Protein 3VBC (pdb70)

Nearest PDB structures (foldseek):
  3vbc-assembly1_A  TM=1.007E+00  e=9.327E-29  Mus musculus
  4nux-assembly1_A  TM=8.484E-01  e=7.049E-07  Homo sapiens
  2yxb-assembly1_A  TM=5.016E-01  e=9.151E-02  Aeropyrum pernix K1
  6whv-assembly1_B  TM=4.243E-01  e=2.953E+00  Rattus norvegicus
  6ytn-assembly2_BBB  TM=3.550E-01  e=3.359E+00  Synechocystis sp. PCC 6803

GO terms:
  GO:0005737 cytoplasm (C, IDA)
  GO:0009986 cell surface (C, IDA)
  GO:0032736 positive regulation of interleukin-13 production (P, IMP)
  GO:0032754 positive regulation of interleukin-5 production (P, IMP)
  GO:0050729 positive regulation of inflammatory response (P, IMP)
  GO:0005515 protein binding (F, IPI)

Sequence (136 aa):
LLPLIKVLVVYPSSEICFHHTVCRFTDDFLQNYCRSEVILEAWQAAAIAEMGPVQWLTTQKQAADKVVFLLPSQDLFPLAFNLFCSDFSSQTHLHKYLVVYLGGADLKGDYNALSVCPQYHLMKDATAFHTELLKATQ

Solvent-accessible surface area: 7526 Å² total; per-residue (Å²): 232,140,104,58,10,87,0,0,3,5,21,1,49,57,158,108,0,116,143,15,7,58,129,0,8,74,12,0,85,96,104,3,162,5,67,21,12,7,37,65,139,49,73,77,35,26,85,160,68,24,59,79,92,1,1,45,50,20,38,127,51,5,68,18,0,0,0,0,19,12,112,40,80,11,0,47,65,0,31,109,61,2,42,103,44,8,80,32,155,113,106,120,83,17,4,0,0,0,46,24,34,50,36,131,36,193,31,122,29,116,38,5,87,85,6,27,69,20,94,18,78,199,45,9,96,55,0,43,63,17,2,81,118,40,52,190

InterPro domains:
  IPR013568 SEFIR domain [PF08357] (329-476)
  IPR013568 SEFIR domain [PS51534] (328-474)
  IPR032356 IL17RA/B, N-terminal domain [PF16556] (32-163)
  IPR038683 Interleukin-17 receptor A/B, FnIII-like domain 1 superfamily [G3DSA:2.60.40.2160] (7-174)
  IPR039465 Interleukin-17 receptor-like [PTHR15583] (3-489)
  IPR043046 Interleukin-17 receptor A/B, FnIII-like domain 2 superfamily [G3DSA:2.60.40.2150] (176-267)

CATH classification: 3.40.50.11530

Foldseek 3Di:
DDLEFEEEEAEADDPVCVVVVVVVVCCCCPVLVYHYHYCVVPVPVCVVCPLQSVLVVVLVVGLAYEYEEECHVSRVVNLVVCLVVQPPPVNHQSYEYEYYHDDDDDDDRPSNVSHHYYYPPVCVVVVSVVSSVSSD

Organism: Mus musculus (NCBI:txid10090)

Radius of gyration: 13.91 Å; Cα contacts (8 Å, |Δi|>4): 202; chains: 1; bounding box: 33×30×34 Å

B-factor: mean 36.53, std 18.93, range [13.86, 205.76]

Secondary structure (DSSP, 8-state):
--S-EEEEEE----GGGHHHHHHHHHIIIIIS-EEEEEGGG-HHHHHHH-HHHHHHHHHHH-SEEEEEE---THHHHHHHHHGGGTT-SSSTT-EEEEE-S-----S--GGGGGS-EEETTTTHHHHHHHHHHTT-

Structure (mmCIF, N/CA/C/O backbone):
data_3VBC
#
_entry.id   3VBC
#
_cell.length_a   54.971
_cell.length_b   65.797
_cell.length_c   89.642
_cell.angle_alpha   90.00
_cell.angle_beta   90.00
_cell.angle_gamma   90.00
#
_symmetry.space_group_name_H-M   'I 2 2 2'
#
loop_
_entity.id
_entity.type
_entity.pdbx_description
1 polymer 'Interleukin-17 receptor B'
2 water water
#
loop_
_atom_site.group_PDB
_atom_site.id
_atom_site.type_symbol
_atom_site.label_atom_id
_atom_site.label_alt_id
_atom_site.label_comp_id
_atom_site.label_asym_id
_atom_site.label_entity_id
_atom_site.label_seq_id
_atom_site.pdbx_PDB_ins_code
_atom_site.Cartn_x
_atom_site.Cartn_y
_atom_site.Cartn_z
_atom_site.occupancy
_atom_site.B_iso_or_equiv
_atom_site.auth_seq_id
_atom_site.auth_comp_id
_atom_site.auth_asym_id
_atom_site.auth_atom_id
_atom_site.pdbx_PDB_model_num
ATOM 1 N N . LEU A 1 1 ? 20.839 43.417 35.116 1.00 44.20 325 LEU A N 1
ATOM 2 C CA . LEU A 1 1 ? 20.935 42.769 33.805 1.00 39.49 325 LEU A CA 1
ATOM 3 C C . LEU A 1 1 ? 20.448 43.663 32.670 1.00 42.32 325 LEU A C 1
ATOM 4 O O . LEU A 1 1 ? 19.610 44.544 32.871 1.00 39.45 325 LEU A O 1
ATOM 9 N N . LEU A 1 2 ? 20.973 43.409 31.476 1.00 33.17 326 LEU A N 1
ATOM 10 C CA . LEU A 1 2 ? 20.513 44.076 30.265 1.00 40.13 326 LEU A CA 1
ATOM 11 C C . LEU A 1 2 ? 19.127 43.593 29.840 1.00 31.46 326 LEU A C 1
ATOM 12 O O . LEU A 1 2 ? 18.799 42.413 29.971 1.00 30.20 326 LEU A O 1
ATOM 17 N N . PRO A 1 3 ? 18.307 44.510 29.310 1.00 31.33 327 PRO A N 1
ATOM 18 C CA . PRO A 1 3 ? 17.022 44.135 28.698 1.00 31.16 327 PRO A CA 1
ATOM 19 C C . PRO A 1 3 ? 17.254 43.455 27.344 1.00 31.94 327 PRO A C 1
ATOM 20 O O . PRO A 1 3 ? 16.822 43.946 26.292 1.00 30.36 327 PRO A O 1
ATOM 24 N N . LEU A 1 4 ? 17.952 42.326 27.384 1.00 28.03 328 LEU A N 1
ATOM 25 C CA . LEU A 1 4 ? 18.376 41.611 26.177 1.00 21.12 328 LEU A CA 1
ATOM 26 C C . LEU A 1 4 ? 17.941 40.158 26.315 1.00 31.62 328 LEU A C 1
ATOM 27 O O . LEU A 1 4 ? 18.331 39.486 27.269 1.00 33.94 328 LEU A O 1
ATOM 32 N N . ILE A 1 5 ? 17.129 39.655 25.396 1.00 26.80 329 ILE A N 1
ATOM 33 C CA . ILE A 1 5 ? 16.681 38.282 25.570 1.00 30.88 329 ILE A CA 1
ATOM 34 C C . ILE A 1 5 ? 17.485 37.298 24.731 1.00 28.09 329 ILE A C 1
ATOM 35 O O . ILE A 1 5 ? 18.018 37.642 23.673 1.00 27.43 329 ILE A O 1
ATOM 40 N N . LYS A 1 6 ? 17.577 36.074 25.224 1.00 23.57 330 LYS A N 1
ATOM 41 C CA . 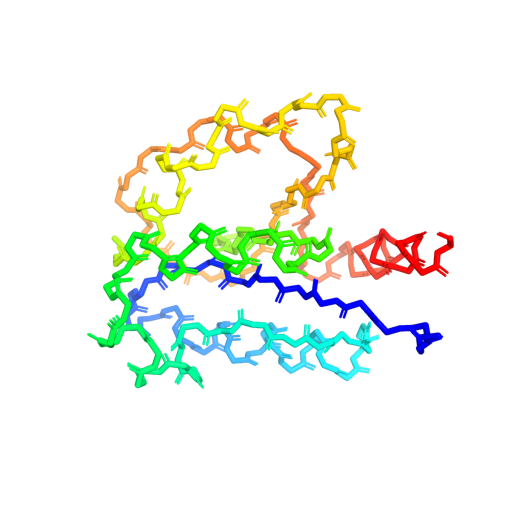LYS A 1 6 ? 18.286 35.025 24.502 1.00 21.86 330 LYS A CA 1
ATOM 42 C C . LYS A 1 6 ? 17.283 34.071 23.859 1.00 20.89 330 LYS A C 1
ATOM 43 O O . LYS A 1 6 ? 16.372 33.58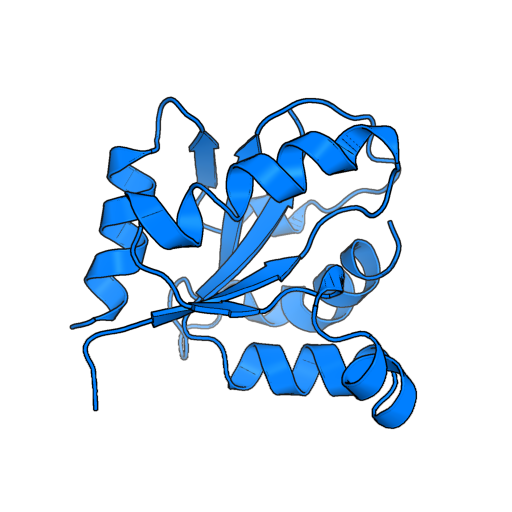0 24.528 1.00 21.69 330 LYS A O 1
ATOM 49 N N . VAL A 1 7 ? 17.466 33.817 22.567 1.00 21.17 331 VAL A N 1
ATOM 50 C CA . VAL A 1 7 ? 16.604 32.920 21.807 1.00 24.48 331 VAL A CA 1
ATOM 51 C C . VAL A 1 7 ? 17.388 31.710 21.271 1.00 22.78 331 VAL A C 1
ATOM 52 O O . VAL A 1 7 ? 18.378 31.862 20.557 1.00 19.86 331 VAL A O 1
ATOM 56 N N . LEU A 1 8 ? 16.967 30.508 21.661 1.00 19.83 332 LEU A N 1
ATOM 57 C CA . LEU A 1 8 ? 17.520 29.274 21.111 1.00 18.76 332 LEU A CA 1
ATOM 58 C C . LEU A 1 8 ? 16.724 28.984 19.848 1.00 18.73 332 LEU A C 1
ATOM 59 O O . LEU A 1 8 ? 15.490 28.885 19.901 1.00 21.28 332 LEU A O 1
ATOM 64 N N . VAL A 1 9 ? 17.421 28.868 18.723 1.00 17.29 333 VAL A N 1
ATOM 65 C CA . VAL A 1 9 ? 16.772 28.582 17.445 1.00 19.25 333 VAL A CA 1
ATOM 66 C C . VAL A 1 9 ? 17.064 27.146 17.000 1.00 18.37 333 VAL A C 1
ATOM 67 O O . VAL A 1 9 ? 18.219 26.774 16.775 1.00 19.70 333 VAL A O 1
ATOM 71 N N . VAL A 1 10 ? 16.001 26.349 16.905 1.00 16.50 334 VAL A N 1
ATOM 72 C CA . VAL A 1 10 ? 16.069 24.968 16.456 1.00 20.67 334 VAL A CA 1
ATOM 73 C C . VAL A 1 10 ? 15.534 24.927 15.025 1.00 23.26 334 VAL A C 1
ATOM 74 O O . VAL A 1 10 ? 14.433 25.400 14.760 1.00 22.00 334 VAL A O 1
ATOM 78 N N . TYR A 1 11 ? 16.306 24.359 14.112 1.00 23.68 335 TYR A N 1
ATOM 79 C CA . TYR A 1 11 ? 15.946 24.355 12.693 1.00 24.18 335 TYR A CA 1
ATOM 80 C C . TYR A 1 11 ? 16.325 23.042 12.043 1.00 28.65 335 TYR A C 1
ATOM 81 O O . TYR A 1 11 ? 17.231 22.357 12.510 1.00 26.73 335 TYR A O 1
ATOM 90 N N . PRO A 1 12 ? 15.630 22.684 10.957 1.00 32.50 336 PRO A N 1
ATOM 91 C CA . PRO A 1 12 ? 15.982 21.492 10.184 1.00 34.38 336 PRO A CA 1
ATOM 92 C C . PRO A 1 12 ? 17.330 21.722 9.515 1.00 35.52 336 PRO A C 1
ATOM 93 O O . PRO A 1 12 ? 17.622 22.836 9.079 1.00 33.21 336 PRO A O 1
ATOM 97 N N . SER A 1 13 ? 18.144 20.680 9.429 1.00 36.09 337 SER A N 1
ATOM 98 C CA A SER A 1 13 ? 19.504 20.859 8.941 0.37 39.50 337 SER A CA 1
ATOM 99 C CA B SER A 1 13 ? 19.512 20.808 8.953 0.63 39.77 337 SER A CA 1
ATOM 100 C C . SER A 1 13 ? 19.637 20.644 7.439 1.00 46.15 337 SER A C 1
ATOM 101 O O . SER A 1 13 ? 20.741 20.678 6.899 1.00 52.55 337 SER A O 1
ATOM 106 N N . GLU A 1 14 ? 18.509 20.445 6.762 1.00 43.95 338 GLU A N 1
ATOM 107 C CA . GLU A 1 14 ? 18.530 20.279 5.308 1.00 49.69 338 GLU A CA 1
ATOM 108 C C . GLU A 1 14 ? 19.275 21.435 4.633 1.00 48.24 338 GLU A C 1
ATOM 109 O O . GLU A 1 14 ? 19.052 22.610 4.962 1.00 41.68 338 GLU A O 1
ATOM 115 N N . ILE A 1 15 ? 20.152 21.100 3.689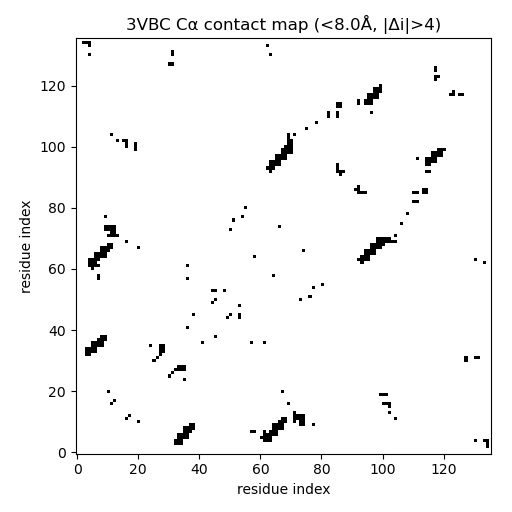 1.00 52.20 339 ILE A N 1
ATOM 116 C CA . ILE A 1 15 ? 20.943 22.105 2.983 1.00 50.11 339 ILE A CA 1
ATOM 117 C C . ILE A 1 15 ? 20.067 23.198 2.371 1.00 54.26 339 ILE A C 1
ATOM 118 O O . ILE A 1 15 ? 20.397 24.382 2.446 1.00 53.84 339 ILE A O 1
ATOM 123 N N . CYS A 1 16 ? 18.948 22.796 1.776 1.00 55.76 340 CYS A N 1
ATOM 124 C CA . CYS A 1 16 ? 18.094 23.731 1.052 1.00 56.08 340 CYS A CA 1
ATOM 125 C C . CYS A 1 16 ? 17.431 24.763 1.971 1.00 40.85 340 CYS A C 1
ATOM 126 O O . CYS A 1 16 ? 16.905 25.767 1.498 1.00 57.53 340 CYS A O 1
ATOM 129 N N . PHE A 1 17 ? 17.465 24.529 3.282 1.00 36.76 341 PHE A N 1
ATOM 130 C CA . PHE A 1 17 ? 16.823 25.446 4.213 1.00 40.92 341 PHE A CA 1
ATOM 131 C C . PHE A 1 17 ? 17.829 26.435 4.803 1.00 42.86 341 PHE A C 1
ATOM 132 O O . PHE A 1 17 ? 17.450 27.377 5.494 1.00 37.01 341 PHE A O 1
ATOM 140 N N . HIS A 1 18 ? 19.109 26.228 4.516 1.00 43.87 342 HIS A N 1
ATOM 141 C CA . HIS A 1 18 ? 20.169 27.005 5.163 1.00 39.25 342 HIS A CA 1
ATOM 142 C C . HIS A 1 18 ? 20.045 28.522 5.000 1.00 35.15 342 HIS A C 1
ATOM 143 O O . HIS A 1 18 ? 20.275 29.284 5.937 1.00 30.84 342 HIS A O 1
ATOM 150 N N . HIS A 1 19 ? 19.698 28.971 3.800 1.00 36.36 343 HIS A N 1
ATOM 151 C CA . HIS A 1 19 ? 19.569 30.403 3.562 1.00 36.84 343 HIS A CA 1
ATOM 152 C C . HIS A 1 19 ? 18.497 31.027 4.439 1.00 36.89 343 HIS A C 1
ATOM 153 O O . HIS A 1 19 ? 18.632 32.164 4.887 1.00 33.93 343 HIS A O 1
ATOM 160 N N . THR A 1 20 ? 17.429 30.275 4.677 1.00 33.05 344 THR A N 1
ATOM 161 C CA . THR A 1 20 ? 16.335 30.746 5.516 1.00 33.28 344 THR A CA 1
ATOM 162 C C . THR A 1 20 ? 16.792 30.879 6.967 1.00 26.55 344 THR A C 1
ATOM 163 O O . THR A 1 20 ? 16.413 31.821 7.651 1.00 25.50 344 THR A O 1
ATOM 167 N N . VAL A 1 21 ? 17.614 29.942 7.422 1.00 23.50 345 VAL A N 1
ATOM 168 C CA . VAL A 1 21 ? 18.169 30.024 8.772 1.00 23.73 345 VAL A CA 1
ATOM 169 C C . VAL A 1 21 ? 19.020 31.296 8.952 1.00 23.69 345 VAL A C 1
ATOM 170 O O . VAL A 1 21 ? 18.918 31.982 9.963 1.00 25.31 345 VAL A O 1
ATOM 174 N N . CYS A 1 22 ? 19.855 31.605 7.965 1.00 25.54 346 CYS A N 1
ATOM 175 C CA . CYS A 1 22 ? 20.697 32.801 8.009 1.00 27.85 346 CYS A CA 1
ATOM 176 C C . CYS A 1 22 ? 19.862 34.073 8.022 1.00 32.60 346 CYS A C 1
ATOM 177 O O . CYS A 1 22 ? 20.145 35.008 8.775 1.00 30.24 346 CYS A O 1
ATOM 180 N N . ARG A 1 23 ? 18.842 34.111 7.173 1.00 29.37 347 ARG A N 1
ATOM 181 C CA . ARG A 1 23 ? 17.951 35.264 7.103 1.00 29.80 347 ARG A CA 1
ATOM 182 C C . ARG A 1 23 ? 17.194 35.440 8.416 1.00 24.59 347 ARG A C 1
ATOM 183 O O . ARG A 1 23 ? 17.000 36.554 8.885 1.00 30.44 347 ARG A O 1
ATOM 191 N N . PHE A 1 24 ? 16.763 34.338 9.005 1.00 21.62 348 PHE A N 1
ATOM 192 C CA . PHE A 1 24 ? 16.029 34.428 10.263 1.00 21.70 348 PHE A CA 1
ATOM 193 C C . PHE A 1 24 ? 16.940 34.891 11.410 1.00 18.75 348 PHE A C 1
ATOM 194 O O . PHE A 1 24 ? 16.522 35.685 12.245 1.00 22.83 348 PHE A O 1
ATOM 202 N N . THR A 1 25 ? 18.179 34.416 11.443 1.00 21.69 349 THR A N 1
ATOM 203 C CA . THR A 1 25 ? 19.099 34.832 12.504 1.00 27.13 349 THR A CA 1
ATOM 204 C C . THR A 1 25 ? 19.457 36.311 12.377 1.00 29.96 349 THR A C 1
ATOM 205 O O . THR A 1 25 ? 19.588 37.008 13.374 1.00 26.80 349 THR A O 1
ATOM 209 N N . ASP A 1 26 ? 19.622 36.789 11.150 1.00 25.39 350 ASP A N 1
ATOM 210 C CA A ASP A 1 26 ? 19.851 38.205 10.926 0.61 31.53 350 ASP A CA 1
ATOM 211 C CA B ASP A 1 26 ? 19.843 38.212 10.908 0.39 31.31 350 ASP A CA 1
ATOM 212 C C . ASP A 1 26 ? 18.656 39.024 11.421 1.00 29.13 350 ASP A C 1
ATOM 213 O O . ASP A 1 26 ? 18.826 40.070 12.061 1.00 29.96 350 ASP A O 1
ATOM 222 N N . PHE A 1 27 ? 17.452 38.542 11.122 1.00 20.61 351 PHE A N 1
ATOM 223 C CA . PHE A 1 27 ? 16.215 39.179 11.569 1.00 19.82 351 PHE A CA 1
ATOM 224 C C . PHE A 1 27 ? 16.168 39.216 13.105 1.00 17.40 351 PHE A C 1
ATOM 225 O O . PHE A 1 27 ? 15.833 40.234 13.700 1.00 22.10 351 PHE A O 1
ATOM 233 N N . LEU A 1 28 ? 16.518 38.109 13.737 1.00 17.83 352 LEU A N 1
ATOM 234 C CA . LEU A 1 28 ? 16.537 38.062 15.211 1.00 18.82 352 LEU A CA 1
ATOM 235 C C . LEU A 1 28 ? 17.507 39.045 15.830 1.00 20.49 352 LEU A C 1
ATOM 236 O O . LEU A 1 28 ? 17.189 39.697 16.841 1.00 22.04 352 LEU A O 1
ATOM 241 N N . GLN A 1 29 ? 18.718 39.100 15.277 1.00 17.90 353 GLN A N 1
ATOM 242 C CA . GLN A 1 29 ? 19.781 39.924 15.869 1.00 27.23 353 GLN A CA 1
ATOM 243 C C . GLN A 1 29 ? 19.510 41.405 15.699 1.00 30.53 353 GLN A C 1
ATOM 244 O O . GLN A 1 29 ? 19.736 42.208 16.601 1.00 26.99 353 GLN A O 1
ATOM 250 N N . ASN A 1 30 ? 19.048 41.768 14.513 1.00 24.11 354 ASN A N 1
ATOM 251 C CA . ASN A 1 30 ? 18.973 43.173 14.135 1.00 27.57 354 ASN A CA 1
ATOM 252 C C . ASN A 1 30 ? 17.575 43.776 14.287 1.00 36.28 354 ASN A C 1
ATOM 253 O O . ASN A 1 30 ? 17.421 44.831 14.889 1.00 46.34 354 ASN A O 1
ATOM 258 N N . TYR A 1 31 ? 16.562 43.099 13.757 1.00 26.64 355 TYR A N 1
ATOM 259 C CA . TYR A 1 31 ? 15.195 43.601 13.842 1.00 27.77 355 TYR A CA 1
ATOM 260 C C . TYR A 1 31 ? 14.626 43.331 15.240 1.00 24.37 355 TYR A C 1
ATOM 261 O O . TYR A 1 31 ? 13.928 44.170 15.781 1.00 29.61 355 TYR A O 1
ATOM 270 N N . CYS A 1 32 ? 14.948 42.180 15.834 1.00 24.62 356 CYS A N 1
ATOM 271 C CA . CYS A 1 32 ? 14.378 41.830 17.143 1.00 22.22 356 CYS A CA 1
ATOM 272 C C . CYS A 1 32 ? 15.327 42.044 18.322 1.00 29.08 356 CYS A C 1
ATOM 273 O O . CYS A 1 32 ? 14.966 41.742 19.454 1.00 28.46 356 CYS A O 1
ATOM 276 N N . ARG A 1 33 ? 16.534 42.544 18.063 1.00 27.42 357 ARG A N 1
ATOM 277 C CA . ARG A 1 33 ? 17.523 42.773 19.120 1.00 24.07 357 ARG A CA 1
ATOM 278 C C . ARG A 1 33 ? 17.684 41.574 20.063 1.00 27.84 357 ARG A C 1
ATOM 279 O O . ARG A 1 33 ? 17.638 41.732 21.279 1.00 30.15 357 ARG A O 1
ATOM 287 N N . SER A 1 34 ? 17.851 40.378 19.517 1.00 22.72 358 SER A N 1
ATOM 288 C CA . SER A 1 34 ? 17.970 39.190 20.360 1.00 25.44 358 SER A CA 1
ATOM 289 C C . SER A 1 34 ? 19.381 38.606 20.293 1.00 25.62 358 SER A C 1
ATOM 290 O O . SER A 1 34 ? 19.992 38.600 19.233 1.00 20.26 358 SER A O 1
ATOM 293 N N . GLU A 1 35 ? 19.894 38.141 21.430 1.00 17.04 359 GLU A N 1
ATOM 294 C CA . GLU A 1 35 ? 21.024 37.202 21.451 1.00 17.24 359 GLU A CA 1
ATOM 295 C C . GLU A 1 35 ? 20.545 35.852 20.937 1.00 25.61 359 GLU A C 1
ATOM 296 O O . GLU A 1 35 ? 19.492 35.344 21.355 1.00 24.78 359 GLU A O 1
ATOM 302 N N . VAL A 1 36 ? 21.300 35.276 20.011 1.00 22.63 360 VAL A N 1
ATOM 303 C CA . VAL A 1 36 ? 20.879 34.052 19.353 1.00 17.29 360 VAL A CA 1
ATOM 304 C C . VAL A 1 36 ? 21.748 32.871 19.785 1.00 18.79 360 VAL A C 1
ATOM 305 O O . VAL A 1 36 ? 22.984 32.967 19.839 1.00 19.92 360 VAL A O 1
ATOM 309 N N . ILE A 1 37 ? 21.098 31.760 20.103 1.00 18.95 361 ILE A N 1
ATOM 310 C CA . ILE A 1 37 ? 21.807 30.523 20.405 1.00 17.47 361 ILE A CA 1
ATOM 311 C C . ILE A 1 37 ? 21.559 29.579 19.247 1.00 22.94 361 ILE A C 1
ATOM 312 O O . ILE A 1 37 ? 20.434 29.138 19.005 1.00 20.95 361 ILE A O 1
ATOM 317 N N . LEU A 1 38 ? 22.626 29.287 18.526 1.00 21.69 362 LEU A N 1
ATOM 318 C CA . LEU A 1 38 ? 22.522 28.612 17.249 1.00 25.08 362 LEU A CA 1
ATOM 319 C C . LEU A 1 38 ? 23.533 27.459 17.170 1.00 20.18 362 LEU A C 1
ATOM 320 O O . LEU A 1 38 ? 24.720 27.644 17.447 1.00 18.16 362 LEU A O 1
ATOM 325 N N . GLU A 1 39 ? 23.045 26.283 16.784 1.00 20.86 363 GLU A N 1
ATOM 326 C CA . GLU A 1 39 ? 23.878 25.101 16.585 1.00 25.36 363 GLU A CA 1
ATOM 327 C C . GLU A 1 39 ? 25.123 25.420 15.753 1.00 20.63 363 GLU A C 1
ATOM 328 O O . GLU A 1 39 ? 26.234 25.047 16.103 1.00 21.29 363 GLU A O 1
ATOM 334 N N . ALA A 1 40 ? 24.922 26.127 14.643 1.00 25.79 364 ALA A N 1
ATOM 335 C CA . ALA A 1 40 ? 26.003 26.439 13.723 1.00 26.94 364 ALA A CA 1
ATOM 336 C C . ALA A 1 40 ? 27.104 27.277 14.362 1.00 25.96 364 ALA A C 1
ATOM 337 O O . ALA A 1 40 ? 28.219 27.300 13.871 1.00 27.31 364 ALA A O 1
ATOM 339 N N . TRP A 1 41 ? 26.793 27.968 15.456 1.00 23.48 365 TRP A N 1
ATOM 340 C CA . TRP A 1 41 ? 27.773 28.844 16.091 1.00 21.12 365 TRP A CA 1
ATOM 341 C C . TRP A 1 41 ? 28.297 28.250 17.399 1.00 21.34 365 TRP A C 1
ATOM 342 O O . TRP A 1 41 ? 29.032 28.909 18.136 1.00 21.68 365 TRP A O 1
ATOM 353 N N . GLN A 1 42 ? 27.916 27.011 17.687 1.00 20.66 366 GLN A N 1
ATOM 354 C CA . GLN A 1 42 ? 28.360 26.365 18.915 1.00 24.12 366 GLN A CA 1
ATOM 355 C C . GLN A 1 42 ? 28.855 24.940 18.674 1.00 21.42 366 GLN A C 1
ATOM 356 O O . GLN A 1 42 ? 28.601 24.055 19.476 1.00 22.62 366 GLN A O 1
ATOM 362 N N . ALA A 1 43 ? 29.543 24.720 17.554 1.00 22.87 367 ALA A N 1
ATOM 363 C CA . ALA A 1 43 ? 30.051 23.394 17.214 1.00 25.95 367 ALA A CA 1
ATOM 364 C C . ALA A 1 43 ? 30.918 22.764 18.313 1.00 21.94 367 ALA A C 1
ATOM 365 O O . ALA A 1 43 ? 30.803 21.572 18.599 1.00 24.40 367 ALA A O 1
ATOM 367 N N . ALA A 1 44 ? 31.803 23.546 18.911 1.00 19.87 368 ALA A N 1
ATOM 368 C CA . ALA A 1 44 ? 32.674 23.005 19.949 1.00 21.61 368 ALA A CA 1
ATOM 369 C C . ALA A 1 44 ? 31.904 22.590 21.217 1.00 23.97 368 ALA A C 1
ATOM 370 O O . ALA A 1 44 ? 32.167 21.536 21.790 1.00 21.92 368 ALA A O 1
ATOM 372 N N . ALA A 1 45 ? 30.972 23.422 21.663 1.00 22.42 369 ALA A N 1
ATOM 373 C CA . ALA A 1 45 ? 30.167 23.099 22.843 1.00 18.40 369 ALA A CA 1
ATOM 374 C C . ALA A 1 45 ? 29.332 21.840 22.610 1.00 22.16 369 ALA A C 1
ATOM 375 O O . ALA A 1 45 ? 29.159 21.029 23.511 1.00 25.02 369 ALA A O 1
ATOM 377 N N . ILE A 1 46 ? 28.803 21.689 21.396 1.00 22.87 370 ILE A N 1
ATOM 378 C CA . ILE A 1 46 ? 28.011 20.519 21.054 1.00 21.22 370 ILE A CA 1
ATOM 379 C C . ILE A 1 46 ? 28.861 19.247 21.017 1.00 22.86 370 ILE A C 1
ATOM 380 O O . ILE A 1 46 ? 28.430 18.152 21.435 1.00 23.13 370 ILE A O 1
ATOM 385 N N . ALA A 1 47 ? 30.081 19.391 20.524 1.00 21.25 371 ALA A N 1
ATOM 386 C CA . ALA A 1 47 ? 31.007 18.271 20.498 1.00 22.86 371 ALA A CA 1
ATOM 387 C C . ALA A 1 47 ? 31.373 17.824 21.924 1.00 22.34 371 ALA A C 1
ATOM 388 O O . ALA A 1 47 ? 31.458 16.634 22.196 1.00 25.53 371 ALA A O 1
ATOM 390 N N . GLU A 1 48 ? 31.578 18.780 22.823 1.00 22.95 372 GLU A N 1
ATOM 391 C CA . GLU A 1 48 ? 32.021 18.476 24.194 1.00 24.27 372 GLU A CA 1
ATOM 392 C C . GLU A 1 48 ? 30.884 18.087 25.144 1.00 24.03 372 GLU A C 1
ATOM 393 O O . GLU A 1 48 ? 31.099 17.384 26.139 1.00 22.49 372 GLU A O 1
ATOM 399 N N . MET A 1 49 ? 29.673 18.556 24.860 1.00 24.82 373 MET A N 1
ATOM 400 C CA . MET A 1 49 ? 28.529 18.238 25.715 1.00 23.09 373 MET A CA 1
ATOM 401 C C . MET A 1 49 ? 27.768 17.062 25.156 1.00 27.86 373 MET A C 1
ATOM 402 O O . MET A 1 49 ? 27.119 16.321 25.901 1.00 28.74 373 MET A O 1
ATOM 407 N N . GLY A 1 50 ? 27.859 16.877 23.840 1.00 23.76 374 GLY A N 1
ATOM 408 C CA . GLY A 1 50 ? 26.936 15.994 23.150 1.00 27.12 374 GLY A CA 1
ATOM 409 C C . GLY A 1 50 ? 25.640 16.764 22.878 1.00 32.09 374 GLY A C 1
ATOM 410 O O . GLY A 1 50 ? 25.283 17.689 23.622 1.00 31.05 374 GLY A O 1
ATOM 411 N N . PRO A 1 51 ? 24.927 16.395 21.804 1.00 34.08 375 PRO A N 1
ATOM 412 C CA . PRO A 1 51 ? 23.714 17.099 21.359 1.00 35.01 375 PRO A CA 1
ATOM 413 C C . PRO A 1 51 ? 22.618 17.183 22.435 1.00 36.61 375 PRO A C 1
ATOM 414 O O . PRO A 1 51 ? 21.974 18.217 22.577 1.00 35.80 375 PRO A O 1
ATOM 418 N N . VAL A 1 52 ? 22.416 16.105 23.180 1.00 36.41 376 VAL A N 1
ATOM 419 C CA . VAL A 1 52 ? 21.358 16.067 24.185 1.00 42.01 376 VAL A CA 1
ATOM 420 C C . VAL A 1 52 ? 21.586 17.033 25.349 1.00 40.15 376 VAL A C 1
ATOM 421 O O . VAL A 1 52 ? 20.706 17.823 25.681 1.00 41.94 376 VAL A O 1
ATOM 425 N N . GLN A 1 53 ? 22.754 16.958 25.978 1.00 34.81 377 GLN A N 1
ATOM 426 C CA . GLN A 1 53 ? 23.068 17.863 27.080 1.00 40.06 377 GLN A CA 1
ATOM 427 C C . GLN A 1 53 ? 23.148 19.325 26.612 1.00 37.07 377 GLN A C 1
ATOM 428 O O . GLN A 1 53 ? 22.771 20.240 27.342 1.00 29.28 377 GLN A O 1
ATOM 434 N N . TRP A 1 54 ? 23.637 19.541 25.394 1.00 27.52 378 TRP A N 1
ATOM 435 C CA . TRP A 1 54 ? 23.705 20.887 24.845 1.00 26.42 378 TRP A CA 1
ATOM 436 C C . TRP A 1 54 ? 22.305 21.514 24.687 1.00 25.27 378 TRP A C 1
ATOM 437 O O . TRP A 1 54 ? 22.083 22.665 25.064 1.00 26.25 378 TRP A O 1
ATOM 448 N N . LEU A 1 55 ? 21.367 20.753 24.123 1.00 26.22 379 LEU A N 1
ATOM 449 C CA . LEU A 1 55 ? 19.998 21.225 23.940 1.00 24.80 379 LEU A CA 1
ATOM 450 C C . LEU A 1 55 ? 19.333 21.535 25.281 1.00 21.89 379 LEU A C 1
ATOM 451 O O . LEU A 1 55 ? 18.636 22.539 25.430 1.00 22.44 379 LEU A O 1
ATOM 456 N N . THR A 1 56 ? 19.560 20.671 26.256 1.00 27.63 380 THR A N 1
ATOM 457 C CA . THR A 1 56 ? 18.938 20.814 27.574 1.00 36.34 380 THR A CA 1
ATOM 458 C C . THR A 1 56 ? 19.484 22.016 28.333 1.00 29.34 380 THR A C 1
ATOM 459 O O . THR A 1 56 ? 18.725 22.790 28.921 1.00 29.84 380 THR A O 1
ATOM 463 N N . THR A 1 57 ? 20.803 22.165 28.305 1.00 26.43 381 THR A N 1
ATOM 464 C CA . THR A 1 57 ? 21.469 23.350 28.839 1.00 28.18 381 THR A CA 1
ATOM 465 C C . THR A 1 57 ? 21.014 24.660 28.196 1.00 26.57 381 THR A C 1
ATOM 466 O O . THR A 1 57 ? 20.729 25.637 28.892 1.00 28.17 381 THR A O 1
ATOM 470 N N . GLN A 1 58 ? 20.962 24.695 26.866 1.00 23.86 382 GLN A N 1
ATOM 471 C CA . GLN A 1 58 ? 20.571 25.918 26.175 1.00 26.97 382 GLN A CA 1
ATOM 472 C C . GLN A 1 58 ? 19.090 26.255 26.337 1.00 27.15 382 GLN A C 1
ATOM 473 O O . GLN A 1 58 ? 18.716 27.431 26.375 1.00 26.95 382 GLN A O 1
ATOM 479 N N . LYS A 1 59 ? 18.247 25.230 26.423 1.00 21.19 383 LYS A N 1
ATOM 480 C CA . LYS A 1 59 ? 16.832 25.450 26.693 1.00 23.12 383 LYS A CA 1
ATOM 481 C C . LYS A 1 59 ? 16.673 26.181 28.025 1.00 24.21 383 LYS A C 1
ATOM 482 O O . LYS A 1 59 ? 15.885 27.119 28.136 1.00 23.87 383 LYS A O 1
ATOM 488 N N . GLN A 1 60 ? 17.444 25.765 29.027 1.00 26.72 384 GLN A N 1
ATOM 489 C CA . GLN A 1 60 ? 17.388 26.425 30.333 1.00 25.45 384 GLN A CA 1
ATOM 490 C C . GLN A 1 60 ? 17.998 27.826 30.321 1.00 29.72 384 GLN A C 1
ATOM 491 O O . GLN A 1 60 ? 17.550 28.702 31.048 1.00 36.24 384 GLN A O 1
ATOM 497 N N . ALA A 1 61 ? 18.997 28.050 29.474 1.00 34.48 385 ALA A N 1
ATOM 498 C CA . ALA A 1 61 ? 19.599 29.378 29.365 1.00 33.18 385 ALA A CA 1
ATOM 499 C C . ALA A 1 61 ? 18.677 30.346 28.615 1.00 34.70 385 ALA A C 1
ATOM 500 O O . ALA A 1 61 ? 18.653 31.541 28.891 1.00 28.98 385 ALA A O 1
ATOM 502 N N . ALA A 1 62 ? 17.916 29.817 27.666 1.00 26.84 386 ALA A N 1
ATOM 503 C CA . ALA A 1 62 ? 17.135 30.651 26.761 1.00 29.36 386 ALA A CA 1
ATOM 504 C C . ALA A 1 62 ? 15.894 31.260 27.411 1.00 31.04 386 ALA A C 1
ATOM 505 O O . ALA A 1 62 ? 15.267 30.652 28.273 1.00 30.03 386 ALA A O 1
ATOM 507 N N . ASP A 1 63 ? 15.543 32.469 26.990 1.00 24.75 387 ASP A N 1
ATOM 508 C CA . ASP A 1 63 ? 14.277 33.067 27.403 1.00 25.95 387 ASP A CA 1
ATOM 509 C C . ASP A 1 63 ? 13.131 32.548 26.530 1.00 26.76 387 ASP A C 1
ATOM 510 O O . ASP A 1 63 ? 12.024 32.312 27.015 1.00 25.15 387 ASP A O 1
ATOM 515 N N . LYS A 1 64 ? 13.416 32.375 25.239 1.00 24.77 388 LYS A N 1
ATOM 516 C CA . LYS A 1 64 ? 12.474 31.812 24.281 1.00 21.76 388 LYS A CA 1
ATOM 517 C C . LYS A 1 64 ? 13.178 30.730 23.465 1.00 21.44 388 LYS A C 1
ATOM 518 O O . LYS A 1 64 ? 14.385 30.792 23.234 1.00 19.52 388 LYS A O 1
ATOM 524 N N . VAL A 1 65 ? 12.414 29.725 23.053 1.00 19.30 389 VAL A N 1
ATOM 525 C CA . VAL A 1 65 ? 12.909 28.709 22.145 1.00 16.25 389 VAL A CA 1
ATOM 526 C C . VAL A 1 65 ? 12.044 28.758 20.901 1.00 15.56 389 VAL A C 1
ATOM 527 O O . VAL A 1 65 ? 10.829 28.626 20.972 1.00 18.23 389 VAL A O 1
ATOM 531 N N . VAL A 1 66 ? 12.678 28.953 19.759 1.00 13.86 390 VAL A N 1
ATOM 532 C CA . VAL A 1 66 ? 11.953 29.020 18.496 1.00 17.89 390 VAL A CA 1
ATOM 533 C C . VAL A 1 66 ? 12.219 27.773 17.665 1.00 18.20 390 VAL A C 1
ATOM 534 O O . VAL A 1 66 ? 13.369 27.430 17.400 1.00 19.80 390 VAL A O 1
ATOM 538 N N . PHE A 1 67 ? 11.144 27.069 17.307 1.00 18.39 391 PHE A N 1
ATOM 539 C CA . PHE A 1 67 ? 11.209 26.051 16.276 1.00 22.18 391 PHE A CA 1
ATOM 540 C C . PHE A 1 67 ? 10.959 26.744 14.935 1.00 14.16 391 PHE A C 1
ATOM 541 O O . PHE A 1 67 ? 9.881 27.310 14.709 1.00 19.70 391 PHE A O 1
ATOM 549 N N . LEU A 1 68 ? 11.946 26.691 14.050 1.00 20.22 392 LEU A N 1
ATOM 550 C CA . LEU A 1 68 ? 11.870 27.357 12.755 1.00 21.31 392 LEU A CA 1
ATOM 551 C C . LEU A 1 68 ? 11.540 26.330 11.680 1.00 19.22 392 LEU A C 1
ATOM 552 O O . LEU A 1 68 ? 12.311 25.386 11.470 1.00 22.47 392 LEU A O 1
ATOM 557 N N . LEU A 1 69 ? 10.385 26.497 11.034 1.00 20.58 393 LEU A N 1
ATOM 558 C CA . LEU A 1 69 ? 9.885 25.528 10.057 1.00 27.55 393 LEU A CA 1
ATOM 559 C C . LEU A 1 69 ? 9.636 26.150 8.703 1.00 27.56 393 LEU A C 1
ATOM 560 O O . LEU A 1 69 ? 9.307 27.329 8.596 1.00 29.35 393 LEU A O 1
ATOM 565 N N . PRO A 1 70 ? 9.752 25.342 7.653 1.00 36.73 394 PRO A N 1
ATOM 566 C CA . PRO A 1 70 ? 9.472 25.889 6.321 1.00 27.28 394 PRO A CA 1
ATOM 567 C C . PRO A 1 70 ? 7.995 26.166 6.043 1.00 41.70 394 PRO A C 1
ATOM 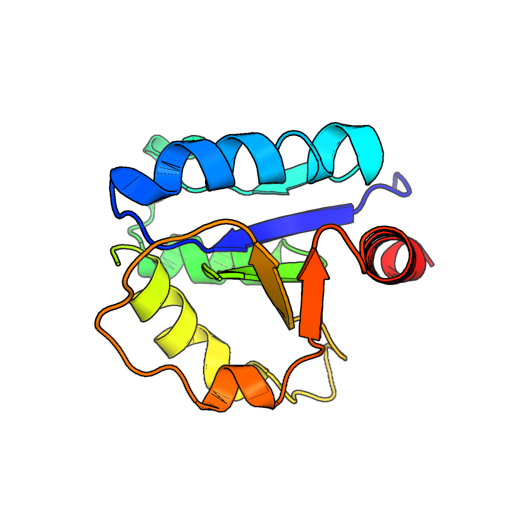568 O O . PRO A 1 70 ? 7.106 25.771 6.801 1.00 34.85 394 PRO A O 1
ATOM 572 N N . SER A 1 71 ? 7.769 26.839 4.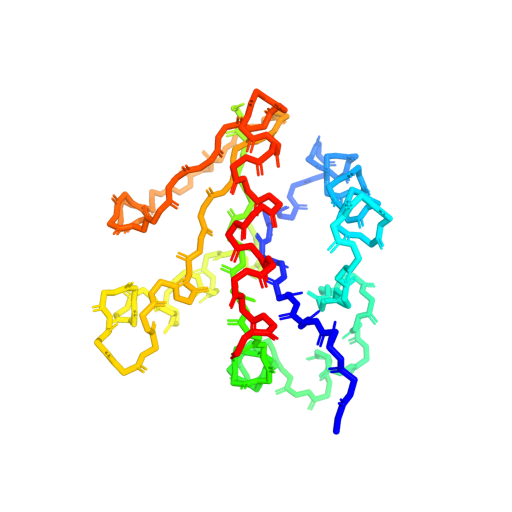918 1.00 62.09 395 SER A N 1
ATOM 573 C CA . SER A 1 71 ? 6.445 27.165 4.388 1.00 68.16 395 SER A CA 1
ATOM 574 C C . SER A 1 71 ? 5.806 28.331 5.126 1.00 64.97 395 SER A C 1
ATOM 575 O O . SER A 1 71 ? 6.093 29.489 4.820 1.00 62.85 395 SER A O 1
ATOM 578 N N . GLN A 1 93 ? 16.271 15.650 10.762 1.00 69.69 417 GLN A N 1
ATOM 579 C CA . GLN A 1 93 ? 16.612 17.053 10.552 1.00 59.20 417 GLN A CA 1
ATOM 580 C C . GLN A 1 93 ? 17.667 17.487 11.565 1.00 56.31 417 GLN A C 1
ATOM 581 O O . GLN A 1 93 ? 17.686 18.640 12.012 1.00 57.06 417 GLN A O 1
ATOM 587 N N . ASP A 1 94 ? 18.534 16.536 11.920 1.00 60.69 418 ASP A N 1
ATOM 588 C CA . ASP A 1 94 ? 19.668 16.761 12.820 1.00 55.73 418 ASP A CA 1
ATOM 589 C C . ASP A 1 94 ? 19.260 17.024 14.275 1.00 42.81 418 ASP A C 1
ATOM 590 O O . ASP A 1 94 ? 18.817 16.109 14.965 1.00 47.10 418 ASP A O 1
ATOM 595 N N . LEU A 1 95 ? 19.406 18.265 14.742 1.00 32.81 419 LEU A N 1
ATOM 596 C CA . LEU A 1 95 ? 19.002 18.599 16.107 1.00 31.74 419 LEU A CA 1
ATOM 597 C C . LEU A 1 95 ? 17.500 18.839 16.223 1.00 31.62 419 LEU A C 1
ATOM 598 O O . LEU A 1 95 ? 16.950 18.800 17.321 1.00 30.38 419 LEU A O 1
ATOM 603 N N . PHE A 1 96 ? 16.841 19.095 15.097 1.00 26.78 420 PHE A N 1
ATOM 604 C CA . PHE A 1 96 ? 15.418 19.436 15.110 1.00 27.56 420 PHE A CA 1
ATOM 605 C C . PHE A 1 96 ? 14.535 18.330 15.746 1.00 25.19 420 PHE A C 1
ATOM 606 O O . PHE A 1 96 ? 13.808 18.587 16.701 1.00 24.76 420 PHE A O 1
ATOM 614 N N . PRO A 1 97 ? 14.609 17.092 15.234 1.00 29.19 421 PRO A N 1
ATOM 615 C CA . PRO A 1 97 ? 13.780 16.035 15.831 1.00 30.11 421 PRO A CA 1
ATOM 616 C C . PRO A 1 97 ? 14.172 15.730 17.280 1.00 31.21 421 PRO A C 1
ATOM 617 O O . PRO A 1 97 ? 13.312 15.377 18.098 1.00 23.78 421 PRO A O 1
ATOM 621 N N . LEU A 1 98 ? 15.461 15.870 17.582 1.00 29.43 422 LEU A N 1
ATOM 622 C CA . LEU A 1 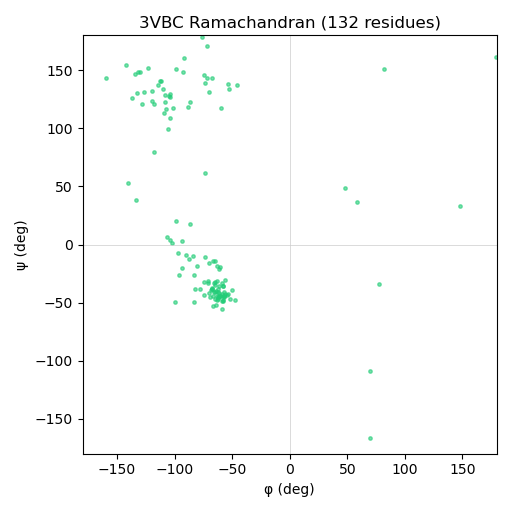98 ? 15.964 15.699 18.939 1.00 28.30 422 LEU A CA 1
ATOM 623 C C . LEU A 1 98 ? 15.393 16.750 19.891 1.00 26.52 422 LEU A C 1
ATOM 624 O O . LEU A 1 98 ? 14.875 16.416 20.959 1.00 25.61 422 LEU A O 1
ATOM 629 N N . ALA A 1 99 ? 15.514 18.020 19.512 1.00 22.34 423 ALA A N 1
ATOM 630 C CA . ALA A 1 99 ? 14.917 19.107 20.287 1.00 29.09 423 ALA A CA 1
ATOM 631 C C . ALA A 1 99 ? 13.400 18.930 20.458 1.00 24.35 423 ALA A C 1
ATOM 632 O O . ALA A 1 99 ? 12.844 19.132 21.548 1.00 21.26 423 ALA A O 1
ATOM 634 N N . PHE A 1 100 ? 12.715 18.561 19.387 1.00 21.77 424 PHE A N 1
ATOM 635 C CA . PHE A 1 100 ? 11.277 18.313 19.505 1.00 22.35 424 PHE A CA 1
ATOM 636 C C . PHE A 1 100 ? 10.982 17.237 20.546 1.00 25.24 424 PHE A C 1
ATOM 637 O O . PHE A 1 100 ? 10.126 17.407 21.413 1.00 22.03 424 PHE A O 1
ATOM 645 N N . ASN A 1 101 ? 11.704 16.127 20.451 1.00 24.84 425 ASN A N 1
ATOM 646 C CA . ASN A 1 101 ? 11.493 14.999 21.348 1.00 25.43 425 ASN A CA 1
ATOM 647 C C . ASN A 1 101 ? 11.712 15.438 22.809 1.00 22.73 425 ASN A C 1
ATOM 648 O O . ASN A 1 101 ? 10.880 15.185 23.687 1.00 27.32 425 ASN A O 1
ATOM 653 N N . LEU A 1 102 ? 12.822 16.120 23.051 1.00 23.41 426 LEU A N 1
ATOM 654 C CA . LEU A 1 102 ? 13.204 16.568 24.398 1.00 25.11 426 LEU A CA 1
ATOM 655 C C . LEU A 1 102 ? 12.260 17.609 24.994 1.00 22.18 426 LEU A C 1
ATOM 656 O O . LEU A 1 102 ? 11.956 17.568 26.176 1.00 25.71 426 LEU A O 1
ATOM 661 N N . PHE A 1 103 ? 11.824 18.558 24.178 1.00 20.01 427 PHE A N 1
ATOM 662 C CA . PHE A 1 103 ? 11.084 19.705 24.695 1.00 24.20 427 PHE A CA 1
ATOM 663 C C . PHE A 1 103 ? 9.559 19.578 24.680 1.00 25.80 427 PHE A C 1
ATOM 664 O O . PHE A 1 103 ? 8.880 20.333 25.376 1.00 24.28 427 PHE A O 1
ATOM 672 N N . CYS A 1 104 ? 9.007 18.678 23.867 1.00 21.06 428 CYS A N 1
ATOM 673 C CA . CYS A 1 104 ? 7.557 18.749 23.587 1.00 21.4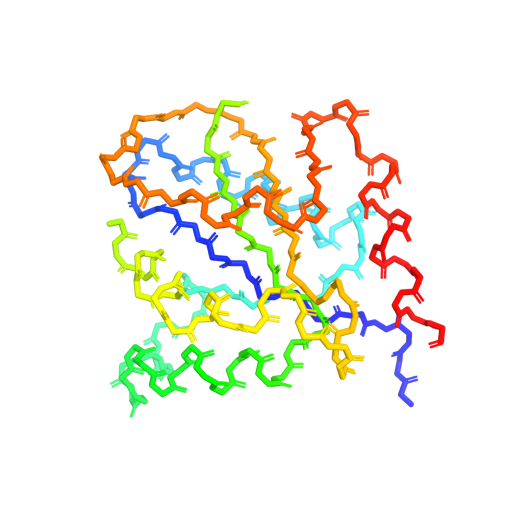4 428 CYS A CA 1
ATOM 674 C C . CYS A 1 104 ? 6.643 18.666 24.811 1.00 21.74 428 CYS A C 1
ATOM 675 O O . CYS A 1 104 ? 5.606 19.310 24.833 1.00 24.34 428 CYS A O 1
ATOM 678 N N . SER A 1 105 ? 7.016 17.881 25.819 1.00 25.49 429 SER A N 1
ATOM 679 C CA . SER A 1 105 ? 6.213 17.828 27.049 1.00 27.87 429 SER A CA 1
ATOM 680 C C . SER A 1 105 ? 6.154 19.170 27.805 1.00 36.35 429 SER A C 1
ATOM 681 O O . SER A 1 105 ? 5.275 19.383 28.636 1.00 36.21 429 SER A O 1
ATOM 684 N N . ASP A 1 106 ? 7.091 20.067 27.517 1.00 31.27 430 ASP A N 1
ATOM 685 C CA . ASP A 1 106 ? 7.119 21.389 28.146 1.00 35.60 430 ASP A CA 1
ATOM 686 C C . ASP A 1 106 ? 6.331 22.471 27.398 1.00 32.58 430 ASP A C 1
ATOM 687 O O . ASP A 1 106 ? 6.163 23.566 27.914 1.00 32.64 430 ASP A O 1
ATOM 692 N N . PHE A 1 107 ? 5.872 22.170 26.184 1.00 31.18 431 PHE A N 1
ATOM 693 C CA . PHE A 1 107 ? 5.197 23.156 25.330 1.00 33.39 431 PHE A CA 1
ATOM 694 C C . PHE A 1 107 ? 4.061 23.941 25.998 1.00 43.14 431 PHE A C 1
ATOM 695 O O . PHE A 1 107 ? 3.899 25.146 25.758 1.00 39.96 431 PHE A O 1
ATOM 703 N N . SER A 1 108 ? 3.277 23.255 26.822 1.00 40.46 432 SER A N 1
ATOM 704 C CA . SER A 1 108 ? 2.155 23.887 27.512 1.00 56.21 432 SER A CA 1
ATOM 705 C C . SER A 1 108 ? 2.431 24.167 28.991 1.00 58.32 432 SER A C 1
ATOM 706 O O . SER A 1 108 ? 1.548 24.623 29.711 1.00 65.62 432 SER A O 1
ATOM 709 N N . SER A 1 109 ? 3.650 23.892 29.439 1.00 58.06 433 SER A N 1
ATOM 710 C CA . SER A 1 109 ? 4.019 24.123 30.833 1.00 66.74 433 SER A CA 1
ATOM 711 C C . SER A 1 109 ? 3.545 25.490 31.330 1.00 69.95 433 SER A C 1
ATOM 712 O O . SER A 1 109 ? 3.658 26.495 30.626 1.00 62.26 433 SER A O 1
ATOM 715 N N . GLN A 1 110 ? 3.006 25.514 32.545 1.00 77.52 434 GLN A N 1
ATOM 716 C CA . GLN A 1 110 ? 2.513 26.750 33.145 1.00 90.22 434 GLN A CA 1
ATOM 717 C C . GLN A 1 110 ? 3.615 27.499 33.890 1.00 90.76 434 GLN A C 1
ATOM 718 O O . GLN A 1 110 ? 3.443 28.660 34.263 1.00 88.80 434 GLN A O 1
ATOM 724 N N . THR A 1 111 ? 4.743 26.829 34.105 1.00 91.30 435 THR A N 1
ATOM 725 C CA . THR A 1 111 ? 5.890 27.446 34.763 1.00 95.35 435 THR A CA 1
ATOM 726 C C . THR A 1 111 ? 6.608 28.421 33.832 1.00 94.11 435 THR A C 1
ATOM 727 O O . THR A 1 111 ? 6.992 29.513 34.245 1.00 101.31 435 THR A O 1
ATOM 731 N N . HIS A 1 112 ? 6.790 28.020 32.577 1.00 85.12 436 HIS A N 1
ATOM 732 C CA . HIS A 1 112 ? 7.410 28.885 31.580 1.00 82.92 436 HIS A CA 1
ATOM 733 C C . HIS A 1 112 ? 6.414 29.167 30.465 1.00 75.72 436 HIS A C 1
ATOM 734 O O . HIS A 1 112 ? 6.472 28.555 29.396 1.00 70.17 436 HIS A O 1
ATOM 741 N N . LEU A 1 113 ? 5.500 30.097 30.724 1.00 60.55 437 LEU A N 1
ATOM 742 C CA . LEU A 1 113 ? 4.393 30.371 29.811 1.00 58.65 437 LEU A CA 1
ATOM 743 C C . LEU A 1 113 ? 4.860 30.816 28.427 1.00 44.08 437 LEU A C 1
ATOM 744 O O . LEU A 1 113 ? 5.499 31.856 28.277 1.00 38.30 437 LEU A O 1
ATOM 749 N N . HIS A 1 114 ? 4.532 30.022 27.416 1.00 48.12 438 HIS A N 1
ATOM 750 C CA . HIS A 1 114 ? 4.823 30.390 26.031 1.00 41.90 438 HIS A CA 1
ATOM 751 C C . HIS A 1 114 ? 6.312 30.623 25.790 1.00 38.18 438 HIS A C 1
ATOM 752 O O . HIS A 1 114 ? 6.702 31.497 25.020 1.00 32.94 438 HIS A O 1
ATOM 759 N N . LYS A 1 115 ? 7.130 29.814 26.452 1.00 28.76 439 LYS A N 1
ATOM 760 C CA . LYS A 1 115 ? 8.554 29.773 26.190 1.00 24.35 439 LYS A CA 1
ATOM 761 C C . LYS A 1 115 ? 8.831 29.291 24.759 1.00 20.87 439 LYS A C 1
ATOM 762 O O . LYS A 1 115 ? 9.806 29.716 24.146 1.00 21.56 439 LYS A O 1
ATOM 768 N N . TYR A 1 116 ? 7.968 28.420 24.236 1.00 19.12 440 TYR A N 1
ATOM 769 C CA . TYR A 1 116 ? 8.210 27.774 22.941 1.00 20.17 440 TYR A CA 1
ATOM 770 C C . TYR A 1 116 ? 7.343 28.364 21.855 1.00 21.96 440 TYR A C 1
ATOM 771 O O . TYR A 1 116 ? 6.124 28.410 21.989 1.00 24.17 440 TYR A O 1
ATOM 780 N N . LEU A 1 117 ? 7.976 28.770 20.758 1.00 18.86 441 LEU A N 1
ATOM 781 C CA . LEU A 1 117 ? 7.284 29.531 19.738 1.00 19.64 441 LEU A CA 1
ATOM 782 C C . LEU A 1 117 ? 7.570 28.857 18.434 1.00 17.39 441 LEU A C 1
ATOM 783 O O . LEU A 1 117 ? 8.634 28.289 18.257 1.00 20.79 441 LEU A O 1
ATOM 788 N N . VAL A 1 118 ? 6.628 28.926 17.512 1.00 17.83 442 VAL A N 1
ATOM 789 C CA . VAL A 1 118 ? 6.825 28.274 16.222 1.00 16.28 442 VAL A CA 1
ATOM 790 C C . VAL A 1 118 ? 6.770 29.340 15.155 1.00 16.35 442 VAL A C 1
ATOM 791 O O . VAL A 1 118 ? 5.860 30.173 15.139 1.00 19.57 442 VAL A O 1
ATOM 795 N N . VAL A 1 119 ? 7.751 29.314 14.261 1.00 20.46 443 VAL A N 1
ATOM 796 C CA . VAL A 1 119 ? 7.860 30.335 13.246 1.00 18.86 443 VAL A CA 1
ATOM 797 C C . VAL A 1 119 ? 7.947 29.656 11.897 1.00 21.53 443 VAL A C 1
ATOM 798 O O . VAL A 1 119 ? 8.726 28.717 11.709 1.00 23.97 443 VAL A O 1
ATOM 802 N N 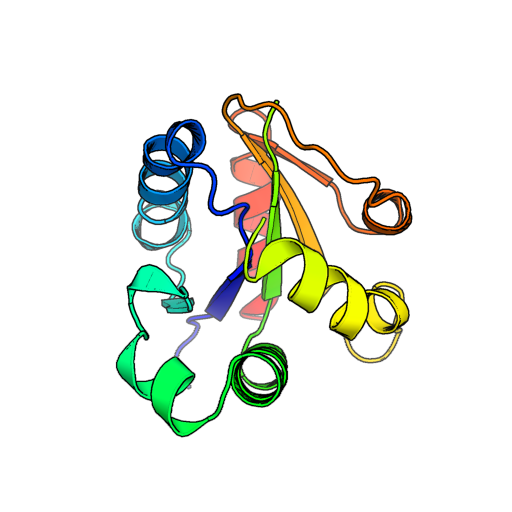. TYR A 1 120 ? 7.132 30.122 10.963 1.00 20.25 444 TYR A N 1
ATOM 803 C CA . TYR A 1 120 ? 7.141 29.563 9.619 1.00 19.96 444 TYR A CA 1
ATOM 804 C C . TYR A 1 120 ? 7.758 30.579 8.693 1.00 22.60 444 TYR A C 1
ATOM 805 O O . TYR A 1 120 ? 7.344 31.733 8.669 1.00 25.78 444 TYR A O 1
ATOM 814 N N . LEU A 1 121 ? 8.738 30.139 7.915 1.00 30.50 445 LEU A N 1
ATOM 815 C CA . LEU A 1 121 ? 9.423 31.010 6.976 1.00 31.25 445 LEU A CA 1
ATOM 816 C C . LEU A 1 121 ? 10.103 30.160 5.910 1.00 32.00 445 LEU A C 1
ATOM 817 O O . LEU A 1 121 ? 10.587 29.069 6.196 1.00 34.49 445 LEU A O 1
ATOM 822 N N . GLY A 1 122 ? 10.116 30.644 4.672 1.00 41.32 446 GLY A N 1
ATOM 823 C CA . GLY A 1 122 ? 10.858 29.982 3.615 1.00 35.23 446 GLY A CA 1
ATOM 824 C C . GLY A 1 122 ? 10.260 28.657 3.193 1.00 35.40 446 GLY A C 1
ATOM 825 O O . GLY A 1 122 ? 9.125 28.344 3.532 1.00 42.26 446 GLY A O 1
ATOM 826 N N . GLY A 1 123 ? 11.023 27.873 2.444 1.00 63.04 447 GLY A N 1
ATOM 827 C CA . GLY A 1 123 ? 10.511 26.627 1.913 1.00 57.23 447 GLY A CA 1
ATOM 828 C C . GLY A 1 123 ? 11.468 25.470 2.077 1.00 51.10 447 GLY A C 1
ATOM 829 O O . GLY A 1 123 ? 12.687 25.637 2.028 1.00 52.92 447 GLY A O 1
ATOM 830 N N . ALA A 1 124 ? 10.902 24.290 2.279 1.00 49.14 448 ALA A N 1
ATOM 831 C CA . ALA A 1 124 ? 11.677 23.062 2.384 1.00 60.35 448 ALA A CA 1
ATOM 832 C C . ALA A 1 124 ? 10.711 21.916 2.632 1.00 58.94 448 ALA A C 1
ATOM 833 O O . ALA A 1 124 ? 9.576 22.138 3.047 1.00 51.94 448 ALA A O 1
ATOM 835 N N . ASP A 1 125 ? 11.157 20.692 2.376 1.00 67.68 449 ASP A N 1
ATOM 836 C CA . ASP A 1 125 ? 10.310 19.527 2.597 1.00 76.46 449 ASP A CA 1
ATOM 837 C C . ASP A 1 125 ? 10.743 18.752 3.838 1.00 74.32 449 ASP A C 1
ATOM 838 O O . ASP A 1 125 ? 11.692 17.971 3.787 1.00 78.60 449 ASP A O 1
ATOM 843 N N . LEU A 1 126 ? 10.048 18.973 4.951 1.00 69.50 450 LEU A N 1
ATOM 844 C CA . LEU A 1 126 ? 10.304 18.215 6.175 1.00 70.92 450 LEU A CA 1
ATOM 845 C C . LEU A 1 126 ? 9.777 16.790 6.068 1.00 73.89 450 LEU A C 1
ATOM 846 O O . LEU A 1 126 ? 8.686 16.558 5.549 1.00 74.88 450 LEU A O 1
ATOM 851 N N . LYS A 1 127 ? 10.552 15.840 6.574 1.00 75.50 451 LYS A N 1
ATOM 852 C CA . LYS A 1 127 ? 10.169 14.434 6.523 1.00 76.67 451 LYS A CA 1
ATOM 853 C C . LYS A 1 127 ? 9.218 14.054 7.662 1.00 71.02 451 LYS A C 1
ATOM 854 O O . LYS A 1 127 ? 8.170 13.454 7.431 1.00 73.67 451 LYS A O 1
ATOM 860 N N . GLY A 1 128 ? 9.581 14.418 8.887 1.00 66.32 452 GLY A N 1
ATOM 861 C CA . GLY A 1 128 ? 8.858 13.958 10.059 1.00 62.51 452 GLY A CA 1
ATOM 862 C C . GLY A 1 128 ? 7.522 14.621 10.346 1.00 58.37 452 GLY A C 1
ATOM 863 O O . GLY A 1 128 ? 7.077 15.519 9.631 1.00 56.00 452 GLY A O 1
ATOM 864 N N . ASP A 1 129 ? 6.880 14.156 11.413 1.00 55.04 453 ASP A N 1
ATOM 865 C CA . ASP A 1 129 ? 5.638 14.735 11.903 1.00 46.92 453 ASP A CA 1
ATOM 866 C C . ASP A 1 129 ? 5.925 15.336 13.266 1.00 45.00 453 ASP A C 1
ATOM 867 O O . ASP A 1 129 ? 6.617 14.730 14.079 1.00 49.38 453 ASP A O 1
ATOM 872 N N . TYR A 1 130 ? 5.400 16.533 13.510 1.00 33.13 454 TYR A N 1
ATOM 873 C CA . TYR A 1 130 ? 5.690 17.266 14.737 1.00 26.43 454 TYR A CA 1
ATOM 874 C C . TYR A 1 130 ? 4.420 17.949 15.235 1.00 23.17 454 TYR A C 1
ATOM 875 O O . TYR A 1 130 ? 4.406 19.155 15.490 1.00 22.88 454 TYR A O 1
ATOM 884 N N . ASN A 1 131 ? 3.361 17.155 15.375 1.00 25.63 455 ASN A N 1
ATOM 885 C CA . ASN A 1 131 ? 2.016 17.677 15.603 1.00 25.88 455 ASN A CA 1
ATOM 886 C C . ASN A 1 131 ? 1.861 18.532 16.855 1.00 27.02 455 ASN A C 1
ATOM 887 O O . ASN A 1 131 ? 1.063 19.478 16.867 1.00 26.31 455 ASN A O 1
ATOM 892 N N . ALA A 1 132 ? 2.617 18.216 17.903 1.00 22.44 456 ALA A N 1
ATOM 893 C CA . ALA A 1 132 ? 2.509 18.997 19.136 1.00 20.53 456 ALA A CA 1
ATOM 894 C C . ALA A 1 132 ? 2.959 20.461 18.989 1.00 22.64 456 ALA A C 1
ATOM 895 O O . ALA A 1 132 ? 2.666 21.283 19.849 1.00 23.81 456 ALA A O 1
ATOM 897 N N . LEU A 1 133 ? 3.646 20.796 17.896 1.00 22.70 457 LEU A N 1
ATOM 898 C CA . LEU A 1 133 ? 4.000 22.192 17.644 1.00 21.24 457 LEU A CA 1
ATOM 899 C C . LEU A 1 133 ? 2.754 23.078 17.527 1.00 24.16 457 LEU A C 1
ATOM 900 O O . LEU A 1 133 ? 2.837 24.294 17.686 1.00 25.78 457 LEU A O 1
ATOM 905 N N . SER A 1 134 ? 1.600 22.469 17.262 1.00 20.99 458 SER A N 1
ATOM 906 C CA . SER A 1 134 ? 0.368 23.251 17.137 1.00 19.78 458 SER A CA 1
ATOM 907 C C . SER A 1 134 ? -0.149 23.750 18.489 1.00 24.12 458 SER A C 1
ATOM 908 O O . SER A 1 134 ? -1.061 24.567 18.536 1.00 26.40 458 SER A O 1
ATOM 911 N N . VAL A 1 135 ? 0.412 23.264 19.593 1.00 23.84 459 VAL A N 1
ATOM 912 C CA . VAL A 1 135 ? -0.032 23.775 20.895 1.00 29.21 459 VAL A CA 1
ATOM 913 C C . VAL A 1 135 ? 0.689 25.077 21.277 1.00 34.10 459 VAL A C 1
ATOM 914 O O . VAL A 1 135 ? 0.301 25.746 22.236 1.00 27.38 459 VAL A O 1
ATOM 918 N N . CYS A 1 136 ? 1.727 25.435 20.517 1.00 22.26 460 CYS A N 1
ATOM 919 C CA . CYS A 1 136 ? 2.514 26.647 20.784 1.00 17.46 460 CYS A CA 1
ATOM 920 C C . CYS A 1 136 ? 1.968 27.849 20.016 1.00 23.48 460 CYS A C 1
ATOM 921 O O . CYS A 1 136 ? 1.281 27.670 19.013 1.00 25.68 460 CYS A O 1
ATOM 924 N N . PRO A 1 137 ? 2.317 29.075 20.459 1.00 24.22 461 PRO A N 1
ATOM 925 C CA . PRO A 1 137 ? 2.047 30.281 19.667 1.00 20.27 461 PRO A CA 1
ATOM 926 C C . PRO A 1 137 ? 2.637 30.121 18.261 1.00 19.94 461 PRO A C 1
ATOM 927 O O . PRO A 1 137 ? 3.753 29.611 18.120 1.00 21.40 461 PRO A O 1
ATOM 931 N N . GLN A 1 138 ? 1.887 30.540 17.249 1.00 20.74 462 GLN A N 1
ATOM 932 C CA . GLN A 1 138 ? 2.305 30.413 15.842 1.00 16.76 462 GLN A CA 1
ATOM 933 C C . GLN A 1 138 ? 2.565 31.783 15.216 1.00 20.74 462 GLN A C 1
ATOM 934 O O . GLN A 1 138 ? 1.802 32.736 15.443 1.00 23.19 462 GLN A O 1
ATOM 940 N N . TYR A 1 139 ? 3.608 31.870 14.388 1.00 22.66 463 TYR A N 1
ATOM 941 C CA . TYR A 1 139 ? 3.937 33.090 13.652 1.00 15.20 463 TYR A CA 1
ATOM 942 C C . TYR A 1 139 ? 4.312 32.736 12.217 1.00 19.29 463 TYR A C 1
ATOM 943 O O . TYR A 1 139 ? 5.187 31.907 11.973 1.00 24.97 463 TYR A O 1
ATOM 952 N N . HIS A 1 140 ? 3.639 33.365 11.276 1.00 17.44 464 HIS A N 1
ATOM 953 C CA . HIS A 1 140 ? 3.985 33.223 9.862 1.00 16.40 464 HIS A CA 1
ATOM 954 C C . HIS A 1 140 ? 4.716 34.484 9.440 1.00 23.01 464 HIS A C 1
ATOM 955 O O . HIS A 1 140 ? 4.119 35.554 9.355 1.00 23.42 464 HIS A O 1
ATOM 962 N N . LEU A 1 141 ? 6.020 34.362 9.202 1.00 25.06 465 LEU A N 1
ATOM 963 C CA . LEU A 1 141 ? 6.818 35.498 8.776 1.00 21.29 465 LEU A CA 1
ATOM 964 C C . LEU A 1 141 ? 6.876 35.539 7.237 1.00 24.06 465 LEU A C 1
ATOM 965 O O . LEU A 1 141 ? 6.876 34.501 6.589 1.00 28.47 465 LEU A O 1
ATOM 970 N N . MET A 1 142 ? 6.958 36.734 6.665 1.00 26.57 466 MET A N 1
ATOM 971 C CA . MET A 1 142 ? 7.170 37.968 7.417 1.00 33.86 466 MET A CA 1
ATOM 972 C C . MET A 1 142 ? 5.896 38.737 7.814 1.00 30.25 466 MET A C 1
ATOM 973 O O . MET A 1 142 ? 5.995 39.809 8.417 1.00 27.95 466 MET A O 1
ATOM 978 N N . LYS A 1 143 ? 4.715 38.202 7.496 1.00 27.84 467 LYS A N 1
ATOM 979 C CA . LYS A 1 143 ? 3.467 38.891 7.808 1.00 30.55 467 LYS A CA 1
ATOM 980 C C . LYS A 1 143 ? 3.321 39.180 9.310 1.00 29.34 467 LYS A C 1
ATOM 981 O O . LYS A 1 143 ? 2.763 40.208 9.703 1.00 32.96 467 LYS A O 1
ATOM 987 N N . ASP A 1 144 ? 3.804 38.259 10.134 1.00 22.35 468 ASP A N 1
ATOM 988 C CA . ASP A 1 144 ? 3.617 38.360 11.590 1.00 23.46 468 ASP A CA 1
ATOM 989 C C . ASP A 1 144 ? 4.856 38.930 12.287 1.00 23.87 468 ASP A C 1
ATOM 990 O O . ASP A 1 144 ? 5.046 38.743 13.497 1.00 22.28 468 ASP A O 1
ATOM 995 N N . ALA A 1 145 ? 5.705 39.622 11.529 1.00 24.62 469 ALA A N 1
ATOM 996 C CA . ALA A 1 145 ? 6.974 40.118 12.069 1.00 26.81 469 ALA A CA 1
ATOM 997 C C . ALA A 1 145 ? 6.767 41.012 13.294 1.00 22.17 469 ALA A C 1
ATOM 998 O O . ALA A 1 145 ? 7.460 40.866 14.297 1.00 24.14 469 ALA A O 1
ATOM 1000 N N . THR A 1 146 ? 5.802 41.923 13.209 1.00 24.96 470 THR A N 1
ATOM 1001 C CA . THR A 1 146 ? 5.520 42.829 14.315 1.00 29.33 470 THR A CA 1
ATOM 1002 C C . THR A 1 146 ? 5.006 42.095 15.555 1.00 26.60 470 THR A C 1
ATOM 1003 O O . THR A 1 146 ? 5.493 42.343 16.663 1.00 26.39 470 THR A O 1
ATOM 1007 N N . ALA A 1 147 ? 4.044 41.185 15.365 1.00 21.27 471 ALA A N 1
ATOM 1008 C CA . ALA A 1 147 ? 3.527 40.360 16.460 1.00 22.71 471 ALA A CA 1
ATOM 1009 C C . ALA A 1 147 ? 4.638 39.525 17.105 1.00 23.88 471 ALA A C 1
ATOM 1010 O O . ALA A 1 147 ? 4.724 39.431 18.332 1.00 25.14 471 ALA A O 1
ATOM 1012 N N . PHE A 1 148 ? 5.487 38.922 16.275 1.00 18.12 472 PHE A N 1
ATOM 1013 C CA . PHE A 1 148 ? 6.612 38.116 16.767 1.00 20.38 472 PHE A CA 1
ATOM 1014 C C . PHE A 1 148 ? 7.614 38.962 17.565 1.00 24.00 472 PHE A C 1
ATOM 1015 O O . PHE A 1 148 ? 8.045 38.588 18.666 1.00 22.95 472 PHE A O 1
ATOM 1023 N N . HIS A 1 149 ? 7.982 40.103 16.997 1.00 20.48 473 HIS A N 1
ATOM 1024 C CA . HIS A 1 149 ? 8.881 41.040 17.659 1.00 25.17 473 HIS A CA 1
ATOM 1025 C C . HIS A 1 149 ? 8.313 41.463 19.017 1.00 24.54 473 HIS A C 1
ATOM 1026 O O . HIS A 1 149 ? 9.021 41.488 20.018 1.00 27.76 473 HIS A O 1
ATOM 1033 N N . THR A 1 150 ? 7.024 41.765 19.049 1.00 21.32 474 THR A N 1
ATOM 1034 C CA . THR A 1 150 ? 6.351 42.149 20.286 1.00 24.10 474 THR A CA 1
ATOM 1035 C C . THR A 1 150 ? 6.365 41.046 21.344 1.00 25.03 474 THR A C 1
ATOM 1036 O O . THR A 1 150 ? 6.641 41.304 22.522 1.00 30.66 474 THR A O 1
ATOM 1040 N N . GLU A 1 151 ? 6.067 39.824 20.925 1.00 30.07 475 GLU A N 1
ATOM 1041 C CA . GLU A 1 151 ? 6.220 38.653 21.797 1.00 35.74 475 GLU A CA 1
ATOM 1042 C C . GLU A 1 151 ? 7.608 38.543 22.457 1.00 36.46 475 GLU A C 1
ATOM 1043 O O . GLU A 1 151 ? 7.714 38.298 23.661 1.00 30.75 475 GLU A O 1
ATOM 1049 N N . LEU A 1 152 ? 8.670 38.709 21.674 1.00 27.24 476 LEU A N 1
ATOM 1050 C CA . LEU A 1 152 ? 10.026 38.696 22.217 1.00 29.63 476 LEU A CA 1
ATOM 1051 C C . LEU A 1 152 ? 10.270 39.831 23.210 1.00 35.62 476 LEU A C 1
ATOM 1052 O O . LEU A 1 152 ? 10.912 39.636 24.250 1.00 31.21 476 LEU A O 1
ATOM 1057 N N . LEU A 1 153 ? 9.757 41.014 22.884 1.00 31.27 477 LEU A N 1
ATOM 1058 C CA . LEU A 1 153 ? 9.911 42.186 23.744 1.00 33.08 477 LEU A CA 1
ATOM 1059 C C . LEU A 1 153 ? 9.191 42.076 25.086 1.00 40.62 477 LEU A C 1
ATOM 1060 O O . LEU A 1 153 ? 9.669 42.607 26.092 1.00 35.77 477 LEU A O 1
ATOM 1065 N N . LYS A 1 154 ? 8.052 41.388 25.105 1.00 36.50 478 LYS A N 1
ATOM 1066 C CA . LYS A 1 154 ? 7.313 41.187 26.348 1.00 45.16 478 LYS A CA 1
ATOM 1067 C C . LYS A 1 154 ? 8.235 40.524 27.351 1.00 43.33 478 LYS A C 1
ATOM 1068 O O . LYS A 1 154 ? 8.118 40.730 28.558 1.00 50.51 478 LYS A O 1
ATOM 1074 N N . ALA A 1 155 ? 9.154 39.722 26.833 1.00 38.65 479 ALA A N 1
ATOM 1075 C CA . ALA A 1 155 ? 10.058 38.950 27.669 1.00 44.42 479 ALA A CA 1
ATOM 1076 C C . ALA A 1 155 ? 11.095 39.808 28.402 1.00 51.32 479 ALA A C 1
ATOM 1077 O O . ALA A 1 155 ? 11.713 39.335 29.356 1.00 57.10 479 ALA A O 1
ATOM 1079 N N . THR A 1 156 ? 11.287 41.057 27.970 1.00 50.92 480 THR A N 1
ATOM 1080 C CA . THR A 1 156 ? 12.192 41.972 28.682 1.00 54.23 480 THR A CA 1
ATOM 1081 C C . THR A 1 156 ? 11.473 42.699 29.813 1.00 65.28 480 THR A C 1
ATOM 1082 O O . THR A 1 156 ? 11.950 43.724 30.303 1.00 70.27 480 THR A O 1
ATOM 1086 N N . GLN A 1 157 ? 10.324 42.173 30.222 1.00 67.77 481 GLN A N 1
ATOM 1087 C CA . GLN A 1 157 ? 9.543 42.795 31.284 1.00 77.22 481 GLN A CA 1
ATOM 1088 C C . GLN A 1 157 ? 9.725 42.057 32.607 1.00 78.47 481 GLN A C 1
ATOM 1089 O O . GLN A 1 157 ? 9.895 40.838 32.632 1.00 78.89 481 GLN A O 1
#